Protein AF-A0A8J8KM51-F1 (afdb_monomer_lite)

Foldseek 3Di:
DDDDDDDDDDDDDDDPPPDDPPPPDPPDADDPLRVVQVQVLVVDPPVCNVCQSVQKDWDFPWDDPPFWTKGKIKRCFDPDPPTHIDMWIKIWGQDPRHIDIDTPVGPCFLVSLCPGPRDDPVRNVVSVDPPPPPVPPDDPPDD

pLDDT: mean 80.05, std 20.42, range [32.16, 98.62]

Sequence (143 aa):
MAKAYPLLLAIVLGGVLTGGPAAAAPSGVPSLPDAVTAALLSHTPTTLAATARSRTQVTVQRRAGSGWAFGSAVLTAPAQPDAYPLGWLFLAHREAGGWRVELEGDRGFADLAGGAAVLSPAEREVFTTPSRVEYAGGDFRTG

Structure (mmCIF, N/CA/C/O backbone):
data_AF-A0A8J8KM51-F1
#
_entry.id   AF-A0A8J8KM51-F1
#
loop_
_atom_site.group_PDB
_atom_site.id
_atom_site.type_symbol
_atom_site.label_atom_id
_atom_site.label_alt_id
_atom_site.label_comp_id
_atom_site.label_asym_id
_atom_site.label_entity_id
_atom_site.label_seq_id
_atom_site.pdbx_PDB_ins_code
_atom_site.Cartn_x
_atom_site.Cartn_y
_atom_site.Cartn_z
_atom_site.occupancy
_atom_site.B_iso_or_equiv
_atom_site.auth_seq_id
_atom_site.auth_comp_id
_atom_site.auth_asym_id
_atom_site.auth_atom_id
_atom_site.pdbx_PDB_model_num
ATOM 1 N N . MET A 1 1 ? 1.909 -56.085 48.914 1.00 38.88 1 MET A N 1
ATOM 2 C CA . MET A 1 1 ? 3.172 -56.851 49.003 1.00 38.88 1 MET A CA 1
ATOM 3 C C . MET A 1 1 ? 4.041 -56.485 47.810 1.00 38.88 1 MET A C 1
ATOM 5 O O . MET A 1 1 ? 3.509 -56.328 46.721 1.00 38.88 1 MET A O 1
ATOM 9 N N . ALA A 1 2 ? 5.325 -56.236 48.057 1.00 42.44 2 ALA A N 1
ATOM 10 C CA . ALA A 1 2 ? 6.287 -55.620 47.143 1.00 42.44 2 ALA A CA 1
ATOM 11 C C . ALA A 1 2 ? 7.041 -56.620 46.243 1.00 42.44 2 ALA A C 1
ATOM 13 O O . ALA A 1 2 ? 7.216 -57.765 46.655 1.00 42.44 2 ALA A O 1
ATOM 14 N N . LYS A 1 3 ? 7.553 -56.116 45.099 1.00 32.16 3 LYS A N 1
ATOM 15 C CA . LYS A 1 3 ? 8.798 -56.450 44.336 1.00 32.16 3 LYS A CA 1
ATOM 16 C C . LYS A 1 3 ? 8.525 -56.388 42.825 1.00 32.16 3 LYS A C 1
ATOM 18 O O . LYS A 1 3 ? 7.457 -56.804 42.413 1.00 32.16 3 LYS A O 1
ATOM 23 N N . ALA A 1 4 ? 9.412 -55.992 41.915 1.00 39.31 4 ALA A N 1
ATOM 24 C CA . ALA A 1 4 ? 10.716 -55.328 41.895 1.00 39.31 4 ALA A CA 1
ATOM 25 C C . ALA A 1 4 ? 10.957 -54.958 40.405 1.00 39.31 4 ALA A C 1
ATOM 27 O O . ALA A 1 4 ? 10.616 -55.748 39.528 1.00 39.31 4 ALA A O 1
ATOM 28 N N . TYR A 1 5 ? 11.514 -53.777 40.120 1.00 41.41 5 TYR A N 1
ATOM 29 C CA . TYR A 1 5 ? 12.124 -53.406 38.822 1.00 41.41 5 TYR A CA 1
ATOM 30 C C . TYR A 1 5 ? 13.476 -54.157 38.663 1.00 41.41 5 TYR A C 1
ATOM 32 O O . TYR A 1 5 ? 13.943 -54.639 39.700 1.00 41.41 5 TYR A O 1
ATOM 40 N N . PRO A 1 6 ? 14.179 -54.239 37.499 1.00 53.50 6 PRO A N 1
ATOM 41 C CA . PRO A 1 6 ? 14.084 -53.418 36.272 1.00 53.50 6 PRO A CA 1
ATOM 42 C C . PRO A 1 6 ? 14.264 -54.191 34.930 1.00 53.50 6 PRO A C 1
ATOM 44 O O . PRO A 1 6 ? 14.731 -55.325 34.904 1.00 53.50 6 PRO A O 1
ATOM 47 N N . LEU A 1 7 ? 14.028 -53.548 33.779 1.00 43.84 7 LEU A N 1
ATOM 48 C CA . LEU A 1 7 ? 14.843 -53.839 32.591 1.00 43.84 7 LEU A CA 1
ATOM 49 C C . LEU A 1 7 ? 15.055 -52.572 31.760 1.00 43.84 7 LEU A C 1
ATOM 51 O O . LEU A 1 7 ? 14.171 -52.074 31.070 1.00 43.84 7 LEU A O 1
ATOM 55 N N . LEU A 1 8 ? 16.275 -52.067 31.886 1.00 45.47 8 LEU A N 1
ATOM 56 C CA . LEU A 1 8 ? 16.930 -51.135 30.985 1.00 45.47 8 LEU A CA 1
ATOM 57 C C . LEU A 1 8 ? 17.009 -51.766 29.588 1.00 45.47 8 LEU A C 1
ATOM 59 O O . LEU A 1 8 ? 17.619 -52.821 29.432 1.00 45.47 8 LEU A O 1
ATOM 63 N N . LEU A 1 9 ? 16.476 -51.092 28.572 1.00 40.25 9 LEU A N 1
ATOM 64 C CA . LEU A 1 9 ? 16.952 -51.266 27.203 1.00 40.25 9 LEU A CA 1
ATOM 65 C C . LEU A 1 9 ? 17.353 -49.892 26.673 1.00 40.25 9 LEU A C 1
ATOM 67 O O . LEU A 1 9 ? 16.541 -49.117 26.174 1.00 40.25 9 LEU A O 1
ATOM 71 N N . ALA A 1 10 ? 18.633 -49.583 26.863 1.00 44.19 10 ALA A N 1
ATOM 72 C CA . ALA A 1 10 ? 19.296 -48.465 26.226 1.00 44.19 10 ALA A CA 1
ATOM 73 C C . ALA A 1 10 ? 19.487 -48.802 24.741 1.00 44.19 10 ALA A C 1
ATOM 75 O O . ALA A 1 10 ? 20.303 -49.654 24.397 1.00 44.19 10 ALA A O 1
ATOM 76 N N . ILE A 1 11 ? 18.747 -48.130 23.862 1.00 46.22 11 ILE A N 1
ATOM 77 C CA . ILE A 1 11 ? 19.093 -48.058 22.442 1.00 46.22 11 ILE A CA 1
ATOM 78 C C . ILE A 1 11 ? 19.843 -46.744 22.250 1.00 46.22 11 ILE A C 1
ATOM 80 O O . ILE A 1 11 ? 19.254 -45.670 22.154 1.00 46.22 11 ILE A O 1
ATOM 84 N N . VAL A 1 12 ? 21.170 -46.845 22.240 1.00 45.69 12 VAL A N 1
ATOM 85 C CA . VAL A 1 12 ? 22.058 -45.804 21.726 1.00 45.69 12 VAL A CA 1
ATOM 86 C C . VAL A 1 12 ? 22.075 -45.969 20.210 1.00 45.69 12 VAL A C 1
ATOM 88 O O . VAL A 1 12 ? 22.756 -46.851 19.693 1.00 45.69 12 VAL A O 1
ATOM 91 N N . LEU A 1 13 ? 21.312 -45.143 19.493 1.00 50.34 13 LEU A N 1
ATOM 92 C CA . LEU A 1 13 ? 21.513 -44.949 18.059 1.00 50.34 13 LEU A CA 1
ATOM 93 C C . LEU A 1 13 ? 22.296 -43.650 17.866 1.00 50.34 13 LEU A C 1
ATOM 95 O O . LEU A 1 13 ? 21.774 -42.551 18.041 1.00 50.34 13 LEU A O 1
ATOM 99 N N . GLY A 1 14 ? 23.581 -43.806 17.553 1.00 44.22 14 GLY A N 1
ATOM 100 C CA . GLY A 1 14 ? 24.461 -42.716 17.164 1.00 44.22 14 GLY A CA 1
ATOM 101 C C . GLY A 1 14 ? 24.026 -42.127 15.826 1.00 44.22 14 GLY A C 1
ATOM 102 O O . GLY A 1 14 ? 24.132 -42.776 14.790 1.00 44.22 14 GLY A O 1
ATOM 103 N N . GLY A 1 15 ? 23.567 -40.880 15.857 1.00 40.16 15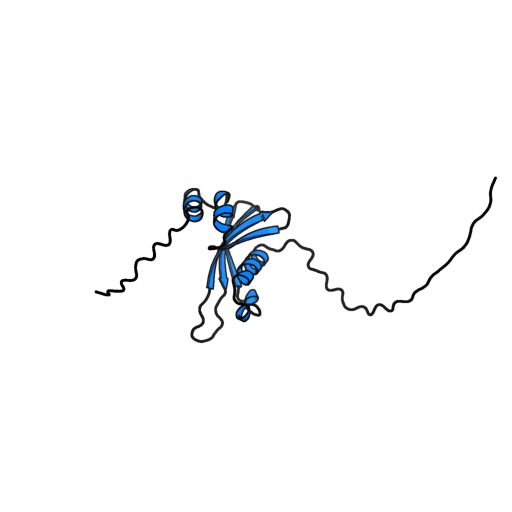 GLY A N 1
ATOM 104 C CA . GLY A 1 15 ? 23.512 -40.009 14.693 1.00 40.16 15 GLY A CA 1
ATOM 105 C C . GLY A 1 15 ? 24.596 -38.952 14.840 1.00 40.16 15 GLY A C 1
ATOM 106 O O . GLY A 1 15 ? 24.493 -38.081 15.702 1.00 40.16 15 GLY A O 1
ATOM 107 N N . VAL A 1 16 ? 25.642 -39.028 14.017 1.00 45.81 16 VAL A N 1
ATOM 108 C CA . VAL A 1 16 ? 26.569 -37.909 13.820 1.00 45.81 16 VAL A CA 1
ATOM 109 C C . VAL A 1 16 ? 25.762 -36.778 13.188 1.00 45.81 16 VAL A C 1
ATOM 111 O O . VAL A 1 16 ? 25.494 -36.784 11.991 1.00 45.81 16 VAL A O 1
ATOM 114 N N . LEU A 1 17 ? 25.330 -35.822 14.008 1.00 47.84 17 LEU A N 1
ATOM 115 C CA . LEU A 1 17 ? 24.798 -34.555 13.532 1.00 47.84 17 LEU A CA 1
ATOM 116 C C . LEU A 1 17 ? 25.994 -33.716 13.086 1.00 47.84 17 LEU A C 1
ATOM 118 O O . LEU A 1 17 ? 26.665 -33.077 13.894 1.00 47.84 17 LEU A O 1
ATOM 122 N N . THR A 1 18 ? 26.281 -33.728 11.787 1.00 49.25 18 THR A N 1
ATOM 123 C CA . THR A 1 18 ? 27.046 -32.650 11.163 1.00 49.25 18 THR A CA 1
ATOM 124 C C . THR A 1 18 ? 26.266 -31.360 11.402 1.00 49.25 18 THR A C 1
ATOM 126 O O . THR A 1 18 ? 25.247 -31.117 10.755 1.00 49.25 18 THR A O 1
ATOM 129 N N . GLY A 1 19 ? 26.703 -30.575 12.386 1.00 45.75 19 GLY A N 1
ATOM 130 C CA . GLY A 1 19 ? 26.159 -29.261 12.697 1.00 45.75 19 GLY A CA 1
ATOM 131 C C . GLY A 1 19 ? 26.405 -28.297 11.542 1.00 45.75 19 GLY A C 1
ATOM 132 O O . GLY A 1 19 ? 27.372 -27.543 11.552 1.00 45.75 19 GLY A O 1
ATOM 133 N N . GLY A 1 20 ? 25.530 -28.326 10.538 1.00 50.00 20 GLY A N 1
ATOM 134 C CA . GLY A 1 20 ? 25.304 -27.162 9.693 1.00 50.00 20 GLY A CA 1
ATOM 135 C C . GLY A 1 20 ? 24.707 -26.056 10.567 1.00 50.00 20 GLY A C 1
ATOM 136 O O . GLY A 1 20 ? 23.933 -26.372 11.477 1.00 50.00 20 GLY A O 1
ATOM 137 N N . PRO A 1 21 ? 25.064 -24.778 10.357 1.00 48.47 21 PRO A N 1
ATOM 138 C CA . PRO A 1 21 ? 24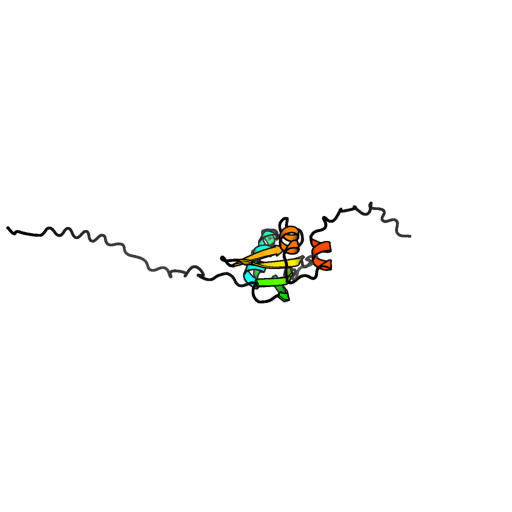.475 -23.703 11.134 1.00 48.47 21 PRO A CA 1
ATOM 139 C C . PRO A 1 21 ? 22.962 -23.774 10.943 1.00 48.47 21 PRO A C 1
ATOM 141 O O . PRO A 1 21 ? 22.463 -23.680 9.821 1.00 48.47 21 PRO A O 1
ATOM 144 N N . ALA A 1 22 ? 22.235 -23.981 12.039 1.00 50.12 22 ALA A N 1
ATOM 145 C CA . ALA A 1 22 ? 20.804 -23.771 12.064 1.00 50.12 22 ALA A CA 1
ATOM 146 C C . ALA A 1 22 ? 20.586 -22.292 11.734 1.00 50.12 22 ALA A C 1
ATOM 148 O O . ALA A 1 22 ? 20.742 -21.423 12.592 1.00 50.12 22 ALA A O 1
ATOM 149 N N . ALA A 1 23 ? 20.304 -21.995 10.466 1.00 56.44 23 ALA A N 1
ATOM 150 C CA . ALA A 1 23 ? 19.799 -20.697 10.076 1.00 56.44 23 ALA A CA 1
ATOM 151 C C . ALA A 1 23 ? 18.465 -20.541 10.805 1.00 56.44 23 ALA A C 1
ATOM 153 O O . ALA A 1 23 ? 17.476 -21.182 10.449 1.00 56.44 23 ALA A O 1
ATOM 154 N N . ALA A 1 24 ? 18.471 -19.770 11.893 1.00 48.25 24 ALA A N 1
ATOM 155 C CA . ALA A 1 24 ? 17.265 -19.430 12.620 1.00 48.25 24 ALA A CA 1
ATOM 156 C C . ALA A 1 24 ? 16.274 -18.843 11.611 1.00 48.25 24 ALA A C 1
ATOM 158 O O . ALA A 1 24 ? 16.536 -17.794 11.018 1.00 48.25 24 ALA A O 1
ATOM 159 N N . ALA A 1 25 ? 15.160 -19.540 11.377 1.00 51.44 25 ALA A N 1
ATOM 160 C CA . ALA A 1 25 ? 14.067 -18.972 10.607 1.00 51.44 25 ALA A CA 1
ATOM 161 C C . ALA A 1 25 ? 13.678 -17.650 11.291 1.00 51.44 25 ALA A C 1
ATOM 163 O O . ALA A 1 25 ? 13.539 -17.644 12.522 1.00 51.44 25 ALA A O 1
ATOM 164 N N . PRO A 1 26 ? 13.559 -16.530 10.553 1.00 54.69 26 PRO A N 1
ATOM 165 C CA . PRO A 1 26 ? 13.252 -15.237 11.146 1.00 54.69 26 PRO A CA 1
ATOM 166 C C . PRO A 1 26 ? 11.930 -15.347 11.908 1.00 54.69 26 PRO A C 1
ATOM 168 O O . PRO A 1 26 ? 10.850 -15.416 11.332 1.00 54.69 26 PRO A O 1
ATOM 171 N N . SER A 1 27 ? 12.040 -15.429 13.231 1.00 53.53 27 SER A N 1
ATOM 172 C CA . SER A 1 27 ? 10.922 -15.621 14.147 1.00 53.53 27 SER A CA 1
ATOM 173 C C . SER A 1 27 ? 10.432 -14.241 14.558 1.00 53.53 27 SER A C 1
ATOM 175 O O . SER A 1 27 ? 10.697 -13.767 15.658 1.00 53.53 27 SER A O 1
ATOM 177 N N . GLY A 1 28 ? 9.805 -13.538 13.620 1.00 72.94 28 GLY A N 1
ATOM 178 C CA . GLY A 1 28 ? 9.305 -12.192 13.844 1.00 72.94 28 GLY A CA 1
ATOM 179 C C . GLY A 1 28 ? 8.203 -11.849 12.860 1.00 72.94 28 GLY A C 1
ATOM 180 O O . GLY A 1 28 ? 8.281 -12.192 11.682 1.00 72.94 28 GLY A O 1
ATOM 181 N N . VAL A 1 29 ? 7.174 -11.160 13.352 1.00 80.06 29 VAL A N 1
ATOM 182 C CA . VAL A 1 29 ? 6.183 -10.510 12.492 1.00 80.06 29 VAL A CA 1
ATOM 183 C C . VAL A 1 29 ? 6.934 -9.553 11.555 1.00 80.06 29 VAL A C 1
ATOM 185 O O . VAL A 1 29 ? 7.686 -8.714 12.062 1.00 80.06 29 VAL A O 1
ATOM 188 N N . PRO A 1 30 ? 6.774 -9.662 10.222 1.00 86.69 30 PRO A N 1
ATOM 189 C CA . PRO A 1 30 ? 7.525 -8.839 9.282 1.00 86.69 30 PRO A CA 1
ATOM 190 C C . PRO A 1 30 ? 7.280 -7.349 9.535 1.00 86.69 30 PRO A C 1
ATOM 192 O O . PRO A 1 30 ? 6.174 -6.928 9.893 1.00 86.69 30 PRO A O 1
ATOM 195 N N . SER A 1 31 ? 8.324 -6.539 9.344 1.00 94.38 31 SER A N 1
ATOM 196 C CA . SER A 1 31 ? 8.197 -5.086 9.423 1.00 94.38 31 SER A CA 1
ATOM 197 C C . SER A 1 31 ? 7.252 -4.573 8.326 1.00 94.38 31 SER A C 1
ATOM 199 O O . SER A 1 31 ? 7.063 -5.231 7.302 1.00 94.38 31 SER A O 1
ATOM 201 N N . LEU A 1 32 ? 6.655 -3.389 8.510 1.00 96.25 32 LEU A N 1
ATOM 202 C CA . LEU A 1 32 ? 5.790 -2.801 7.479 1.00 96.25 32 LEU A CA 1
ATOM 203 C C . LEU A 1 32 ? 6.523 -2.654 6.125 1.00 96.25 32 LEU A C 1
ATOM 205 O O . LEU A 1 32 ? 5.969 -3.108 5.126 1.00 96.25 32 LEU A O 1
ATOM 209 N N . PRO A 1 33 ? 7.752 -2.096 6.054 1.00 96.25 33 PRO A N 1
ATOM 210 C CA . PRO A 1 33 ? 8.497 -2.044 4.795 1.00 96.25 33 PRO A CA 1
ATOM 211 C C . PRO A 1 33 ? 8.739 -3.421 4.170 1.00 96.25 33 PRO A C 1
ATOM 213 O O . PRO A 1 33 ? 8.631 -3.556 2.953 1.00 96.25 33 PRO A O 1
ATOM 216 N N . ASP A 1 34 ? 9.012 -4.451 4.977 1.00 95.06 34 ASP A N 1
ATOM 217 C CA . ASP A 1 34 ? 9.206 -5.812 4.468 1.00 95.06 34 ASP A CA 1
ATOM 218 C C . ASP A 1 34 ? 7.916 -6.408 3.901 1.00 95.06 34 ASP A C 1
ATOM 220 O O . ASP A 1 34 ? 7.961 -7.046 2.849 1.00 95.06 34 ASP A O 1
AT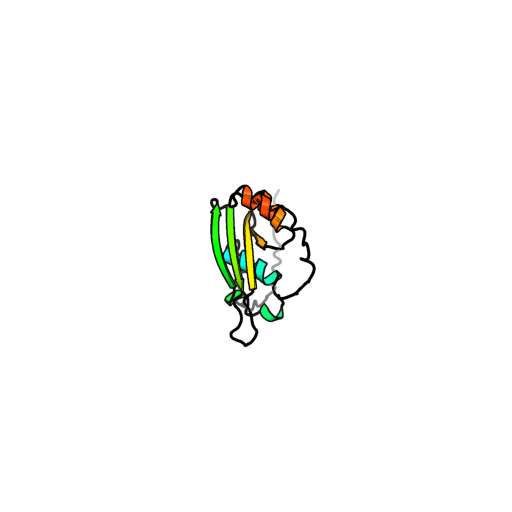OM 224 N N . ALA A 1 35 ? 6.780 -6.187 4.567 1.00 96.44 35 ALA A N 1
ATOM 225 C CA . ALA A 1 35 ? 5.473 -6.652 4.112 1.00 96.44 35 ALA A CA 1
ATOM 226 C C . ALA A 1 35 ? 5.040 -5.947 2.817 1.00 96.44 35 ALA A C 1
ATOM 228 O O . ALA A 1 35 ? 4.608 -6.607 1.875 1.00 96.44 35 ALA A O 1
ATOM 229 N N . VAL A 1 36 ? 5.236 -4.626 2.728 1.00 97.06 36 VAL A N 1
ATOM 230 C CA . VAL A 1 36 ? 4.955 -3.854 1.506 1.00 97.06 36 VAL A CA 1
ATOM 231 C C . VAL A 1 36 ? 5.871 -4.284 0.363 1.00 97.06 36 VAL A C 1
ATOM 233 O O . VAL A 1 36 ? 5.411 -4.471 -0.759 1.00 97.06 36 VAL A O 1
ATOM 236 N N . THR A 1 37 ? 7.154 -4.514 0.645 1.00 95.25 37 THR A N 1
ATOM 237 C CA . THR A 1 37 ? 8.090 -5.026 -0.362 1.00 95.25 37 THR A CA 1
ATOM 238 C C . THR A 1 37 ? 7.678 -6.419 -0.840 1.00 95.25 37 THR A C 1
ATOM 240 O O . THR A 1 37 ? 7.702 -6.681 -2.035 1.00 95.25 37 THR A O 1
ATOM 243 N N . ALA A 1 38 ? 7.259 -7.315 0.058 1.00 93.88 38 ALA A N 1
ATOM 244 C CA . ALA A 1 38 ? 6.775 -8.643 -0.322 1.00 93.88 38 ALA A CA 1
ATOM 245 C C . ALA A 1 38 ? 5.509 -8.581 -1.199 1.00 93.88 38 ALA A C 1
ATOM 247 O O . ALA A 1 38 ? 5.423 -9.305 -2.194 1.00 93.88 38 ALA A O 1
ATOM 248 N N . ALA A 1 39 ? 4.569 -7.685 -0.877 1.00 94.44 39 ALA A N 1
ATOM 249 C CA . ALA A 1 39 ? 3.390 -7.438 -1.703 1.00 94.44 39 ALA A CA 1
ATOM 250 C C . ALA A 1 39 ? 3.790 -6.940 -3.104 1.00 94.44 39 ALA A C 1
ATOM 252 O O . ALA A 1 39 ? 3.403 -7.543 -4.101 1.00 94.44 39 ALA A O 1
ATOM 253 N N . LEU A 1 40 ? 4.662 -5.929 -3.196 1.00 93.69 40 LEU A N 1
ATOM 254 C CA . LEU A 1 40 ? 5.134 -5.378 -4.476 1.00 93.69 40 LEU A CA 1
ATOM 255 C C . LEU A 1 40 ? 5.844 -6.420 -5.344 1.00 93.69 40 LEU A C 1
ATOM 257 O O . LEU A 1 40 ? 5.628 -6.487 -6.554 1.00 93.69 40 LEU A O 1
ATOM 261 N N . LEU A 1 41 ? 6.678 -7.266 -4.740 1.00 90.50 41 LEU A N 1
ATOM 262 C CA . LEU A 1 41 ? 7.383 -8.319 -5.471 1.00 90.50 41 LEU A CA 1
ATOM 263 C C . LEU A 1 41 ? 6.436 -9.380 -6.041 1.00 90.50 41 LEU A C 1
ATOM 265 O O . LEU A 1 41 ? 6.777 -9.995 -7.046 1.00 90.50 41 LEU A O 1
ATOM 269 N N . SER A 1 42 ? 5.250 -9.553 -5.455 1.00 89.94 42 SER A N 1
ATOM 270 C CA . SER A 1 42 ? 4.219 -10.459 -5.977 1.00 89.94 42 SER A CA 1
ATOM 271 C C . SER A 1 42 ? 3.545 -9.915 -7.247 1.00 89.94 42 SER A C 1
ATOM 273 O O . SER A 1 42 ? 3.043 -10.695 -8.051 1.00 89.94 42 SER A O 1
ATOM 275 N N . HIS A 1 43 ? 3.591 -8.594 -7.461 1.00 84.12 43 HIS A N 1
ATOM 276 C CA . HIS A 1 43 ? 3.129 -7.907 -8.680 1.00 84.12 43 HIS A CA 1
ATOM 277 C C . HIS A 1 43 ? 4.207 -7.765 -9.754 1.00 84.12 43 HIS A C 1
ATOM 279 O O . HIS A 1 43 ? 3.931 -7.398 -10.895 1.00 84.12 43 HIS A O 1
ATOM 285 N N . THR A 1 44 ? 5.461 -8.023 -9.391 1.00 82.69 44 THR A N 1
ATOM 286 C CA . THR A 1 44 ? 6.600 -7.769 -10.265 1.00 82.69 44 THR A CA 1
ATOM 287 C C . THR A 1 44 ? 6.932 -9.019 -11.092 1.00 82.69 44 THR A C 1
ATOM 289 O O . THR A 1 44 ? 7.008 -10.116 -10.535 1.00 82.69 44 THR A O 1
ATOM 292 N N . PRO A 1 45 ? 7.213 -8.892 -12.405 1.00 76.88 45 PRO A N 1
ATOM 293 C CA . PRO A 1 45 ? 7.709 -10.004 -13.211 1.00 76.88 45 PRO A CA 1
ATOM 294 C C . PRO A 1 45 ? 8.944 -10.673 -12.589 1.00 76.88 45 PRO A C 1
ATOM 296 O O . PRO A 1 45 ? 9.861 -9.996 -12.115 1.00 76.88 45 PRO A O 1
ATOM 299 N N . THR A 1 46 ? 9.020 -12.006 -12.649 1.00 72.06 46 THR A N 1
ATOM 300 C CA . THR A 1 46 ? 10.095 -12.806 -12.025 1.00 72.06 46 THR A CA 1
ATOM 301 C C . THR A 1 46 ? 11.502 -12.385 -12.465 1.00 72.06 46 THR A C 1
ATOM 303 O O . THR A 1 46 ? 12.448 -12.481 -11.687 1.00 72.06 46 THR A O 1
ATOM 306 N N . THR A 1 47 ? 11.646 -11.854 -13.681 1.00 69.88 47 THR A N 1
ATOM 307 C CA . THR A 1 47 ? 12.917 -11.349 -14.227 1.00 69.88 47 THR A CA 1
ATOM 308 C C . THR A 1 47 ? 13.494 -10.170 -13.439 1.00 69.88 47 THR A C 1
ATOM 310 O O . THR A 1 47 ? 14.708 -9.990 -13.404 1.00 69.88 47 THR A O 1
ATOM 313 N N . LEU A 1 48 ? 12.650 -9.388 -12.763 1.00 70.19 48 LEU A N 1
ATOM 314 C CA . LEU A 1 48 ? 13.064 -8.253 -11.937 1.00 70.19 48 LEU A CA 1
ATOM 315 C C . LEU A 1 48 ? 13.238 -8.640 -10.460 1.00 70.19 48 LEU A C 1
ATOM 317 O O . LEU A 1 48 ? 13.929 -7.930 -9.728 1.00 70.19 48 LEU A O 1
ATOM 321 N N . ALA A 1 49 ? 12.664 -9.767 -10.023 1.00 70.75 49 ALA A N 1
ATOM 322 C CA . ALA A 1 49 ? 12.525 -10.137 -8.614 1.00 70.75 49 ALA A CA 1
ATOM 323 C C . ALA A 1 49 ? 13.863 -10.264 -7.861 1.00 70.75 49 ALA A C 1
ATOM 325 O O . ALA A 1 49 ? 13.963 -9.822 -6.716 1.00 70.75 49 ALA A O 1
ATOM 326 N N . ALA A 1 50 ? 14.909 -10.795 -8.508 1.00 73.62 50 ALA A N 1
ATOM 327 C CA . ALA A 1 50 ? 16.201 -11.070 -7.865 1.00 73.62 50 ALA A CA 1
ATOM 328 C C . ALA A 1 50 ? 16.891 -9.814 -7.296 1.00 73.62 50 ALA A C 1
ATOM 330 O O . ALA A 1 50 ? 17.552 -9.885 -6.263 1.00 73.62 50 ALA A O 1
ATOM 331 N N . THR A 1 51 ? 16.718 -8.654 -7.939 1.00 78.75 51 THR A N 1
ATOM 332 C CA . THR A 1 51 ? 17.263 -7.364 -7.469 1.00 78.75 51 THR A CA 1
ATOM 333 C C . THR A 1 51 ? 16.180 -6.383 -7.037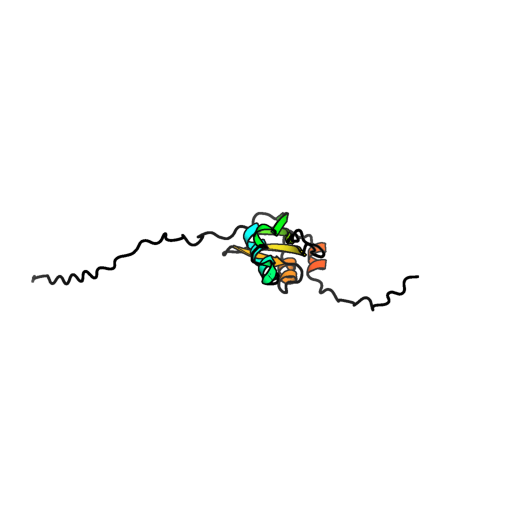 1.00 78.75 51 THR A C 1
ATOM 335 O O . THR A 1 51 ? 16.491 -5.290 -6.569 1.00 78.75 51 THR A O 1
ATOM 338 N N . ALA A 1 52 ? 14.903 -6.730 -7.198 1.00 82.69 52 ALA A N 1
ATOM 339 C CA . ALA A 1 52 ? 13.819 -5.801 -6.920 1.00 82.69 52 ALA A CA 1
ATOM 340 C C . ALA A 1 52 ? 13.709 -5.468 -5.431 1.00 82.69 52 ALA A C 1
ATOM 342 O O . ALA A 1 52 ? 13.418 -4.323 -5.093 1.00 82.69 52 ALA A O 1
ATOM 343 N N . ARG A 1 53 ? 14.041 -6.406 -4.532 1.00 86.38 53 ARG A N 1
ATOM 344 C CA . ARG A 1 53 ? 14.006 -6.143 -3.086 1.00 86.38 53 ARG A CA 1
ATOM 345 C C . ARG A 1 53 ? 14.912 -4.974 -2.684 1.00 86.38 53 ARG A C 1
ATOM 347 O O . ARG A 1 53 ? 14.460 -4.079 -1.985 1.00 86.38 53 ARG A O 1
ATOM 354 N N . SER A 1 54 ? 16.163 -4.949 -3.149 1.00 88.62 54 SER A N 1
ATOM 355 C CA . SER A 1 54 ? 17.118 -3.876 -2.820 1.00 88.62 54 SER A CA 1
ATOM 356 C C . SER A 1 54 ? 16.838 -2.559 -3.550 1.00 88.62 54 SER A C 1
ATOM 358 O O . SER A 1 54 ? 17.337 -1.516 -3.141 1.00 88.62 54 SER A O 1
ATOM 360 N N . ARG A 1 55 ? 16.032 -2.599 -4.615 1.00 91.19 55 ARG A N 1
ATOM 361 C CA . ARG A 1 55 ? 15.608 -1.430 -5.399 1.00 91.19 55 ARG A CA 1
ATOM 362 C C . ARG A 1 55 ? 14.236 -0.886 -5.002 1.00 91.19 55 ARG A C 1
ATOM 364 O O . ARG A 1 55 ? 13.803 0.111 -5.585 1.00 91.19 55 ARG A O 1
ATOM 371 N N . THR A 1 56 ? 13.557 -1.530 -4.053 1.00 94.69 56 THR A N 1
ATOM 372 C CA . THR A 1 56 ? 12.246 -1.102 -3.564 1.00 94.69 56 THR A CA 1
ATOM 373 C C . THR A 1 56 ? 12.411 0.004 -2.528 1.00 94.69 56 THR A C 1
ATOM 375 O O . THR A 1 56 ? 13.120 -0.148 -1.536 1.00 94.69 56 THR A O 1
ATOM 378 N N . GLN A 1 57 ? 11.723 1.116 -2.751 1.00 96.31 57 GLN A N 1
ATOM 379 C CA . GLN A 1 57 ? 11.638 2.249 -1.845 1.00 96.31 57 GLN A CA 1
ATOM 380 C C . GLN A 1 57 ? 10.208 2.350 -1.322 1.00 96.31 57 GLN A C 1
ATOM 382 O O . GLN A 1 57 ? 9.279 2.607 -2.084 1.00 96.31 57 GLN A O 1
ATOM 387 N N . VAL A 1 58 ? 10.031 2.146 -0.017 1.00 97.75 58 VAL A N 1
ATOM 388 C CA . VAL A 1 58 ? 8.732 2.282 0.653 1.00 97.75 58 VAL A CA 1
ATOM 389 C C . VAL A 1 58 ? 8.696 3.612 1.391 1.00 97.75 58 VAL A C 1
ATOM 391 O O . VAL A 1 58 ? 9.514 3.858 2.275 1.00 97.75 58 VAL A O 1
ATOM 394 N N . THR A 1 59 ? 7.722 4.454 1.058 1.00 98.38 59 THR A N 1
ATOM 395 C CA . THR A 1 59 ? 7.490 5.739 1.720 1.00 98.38 59 THR A CA 1
ATOM 396 C C . THR A 1 59 ? 6.145 5.709 2.427 1.00 98.38 59 THR A C 1
ATOM 398 O O . THR A 1 59 ? 5.094 5.706 1.791 1.00 98.38 59 THR A O 1
ATOM 401 N N . VAL A 1 60 ? 6.166 5.709 3.760 1.00 98.25 60 VAL A N 1
ATOM 402 C CA . VAL A 1 60 ? 4.947 5.858 4.566 1.00 98.25 60 VAL A CA 1
ATOM 403 C C . VAL A 1 60 ? 4.597 7.340 4.635 1.00 98.25 60 VAL A C 1
ATOM 405 O O . VAL A 1 60 ? 5.358 8.124 5.194 1.00 98.25 60 VAL A O 1
ATOM 408 N N . GLN A 1 61 ? 3.445 7.720 4.090 1.00 98.19 61 GLN A N 1
ATOM 409 C CA . GLN A 1 61 ? 2.998 9.115 4.052 1.00 98.19 61 GLN A CA 1
ATOM 410 C C . GLN A 1 61 ? 2.127 9.449 5.262 1.00 98.19 61 GLN A C 1
ATOM 412 O O . GLN A 1 61 ? 2.232 10.532 5.833 1.00 98.19 61 GLN A O 1
ATOM 417 N N . ARG A 1 62 ? 1.260 8.513 5.665 1.00 98.31 62 ARG A N 1
ATOM 418 C CA . ARG A 1 62 ? 0.332 8.694 6.784 1.00 98.31 62 ARG A CA 1
ATOM 419 C C . ARG A 1 62 ? 0.236 7.441 7.641 1.00 98.31 62 ARG A C 1
ATOM 421 O O . ARG A 1 62 ? 0.383 6.316 7.159 1.00 98.31 62 ARG A O 1
ATOM 428 N N . ARG A 1 63 ? -0.049 7.652 8.926 1.00 98.19 63 ARG A N 1
ATOM 429 C CA . ARG A 1 63 ? -0.344 6.607 9.911 1.00 98.19 63 ARG A CA 1
ATOM 430 C C . ARG A 1 63 ? -1.560 7.003 10.734 1.00 98.19 63 ARG A C 1
ATOM 432 O O . ARG A 1 63 ? -1.700 8.169 11.088 1.00 98.19 63 ARG A O 1
ATOM 439 N N . ALA A 1 64 ? -2.382 6.020 11.087 1.00 97.38 64 ALA A N 1
ATOM 440 C CA . ALA A 1 64 ? -3.388 6.166 12.133 1.00 97.38 64 ALA A CA 1
ATOM 441 C C . ALA A 1 64 ? -3.095 5.140 13.235 1.00 97.38 64 ALA A C 1
ATOM 443 O O . ALA A 1 64 ? -3.279 3.931 13.066 1.00 97.38 64 ALA A O 1
ATOM 444 N N . GLY A 1 65 ? -2.561 5.638 14.354 1.00 93.75 65 GLY A N 1
ATOM 445 C CA . GLY A 1 65 ? -2.063 4.808 15.449 1.00 93.75 65 GLY A CA 1
ATOM 446 C C . GLY A 1 65 ? -0.984 3.812 15.002 1.00 93.75 65 GLY A C 1
ATOM 447 O O . GLY A 1 65 ? -0.171 4.089 14.119 1.00 93.75 65 GLY A O 1
ATOM 448 N N . SER A 1 66 ? -0.985 2.632 15.624 1.00 90.38 66 SER A N 1
ATOM 449 C CA . SER A 1 66 ? -0.113 1.506 15.259 1.00 90.38 66 SER A CA 1
ATOM 450 C C . SER A 1 66 ? -0.781 0.502 14.313 1.00 90.38 66 SER A C 1
ATOM 452 O O . SER A 1 66 ? -0.141 -0.475 13.925 1.00 90.38 66 SER A O 1
ATOM 454 N N . GLY A 1 67 ? -2.055 0.728 13.973 1.00 95.88 67 GLY A N 1
ATOM 455 C CA . GLY A 1 67 ? -2.889 -0.210 13.226 1.00 95.88 67 GLY A CA 1
ATOM 456 C C . GLY A 1 67 ? -2.930 0.045 11.726 1.00 95.88 67 GLY A C 1
ATOM 457 O O . GLY A 1 67 ? -3.110 -0.902 10.977 1.00 95.88 67 GLY A O 1
ATOM 458 N N . TRP A 1 68 ? -2.732 1.287 11.275 1.00 98.31 68 TRP A N 1
ATOM 459 C CA . TRP A 1 68 ? -2.900 1.648 9.866 1.00 98.31 68 TRP A CA 1
ATOM 460 C C . TRP A 1 68 ? -1.728 2.448 9.314 1.00 98.31 68 TRP A C 1
ATOM 462 O O . TRP A 1 68 ? -1.198 3.342 9.983 1.00 98.31 68 TRP A O 1
ATOM 472 N N . ALA A 1 69 ? -1.379 2.180 8.059 1.00 98.56 69 ALA A N 1
ATOM 473 C CA . ALA A 1 69 ? -0.437 2.975 7.287 1.00 98.56 69 ALA A CA 1
ATOM 474 C C . ALA A 1 69 ? -0.897 3.110 5.832 1.00 98.56 69 ALA A C 1
ATOM 476 O O . ALA A 1 69 ? -1.449 2.176 5.258 1.00 98.56 69 ALA A O 1
ATOM 477 N N . PHE A 1 70 ? -0.639 4.275 5.248 1.00 98.62 70 PHE A N 1
ATOM 478 C CA . PHE A 1 70 ? -0.873 4.567 3.838 1.00 98.62 70 PHE A CA 1
ATOM 479 C C . PHE A 1 70 ? 0.364 5.250 3.259 1.00 98.62 70 PHE A C 1
ATOM 481 O O . PHE A 1 70 ? 1.021 6.050 3.943 1.00 98.62 70 PHE A O 1
ATOM 488 N N . GLY A 1 71 ? 0.703 4.930 2.018 1.00 98.25 71 GLY A N 1
ATOM 489 C CA . GLY A 1 71 ? 1.889 5.480 1.385 1.00 98.25 71 GLY A CA 1
ATOM 490 C C . GLY A 1 71 ? 2.099 4.994 -0.036 1.00 98.25 71 GLY A C 1
ATOM 491 O O . GLY A 1 71 ? 1.174 4.518 -0.687 1.00 98.25 71 GLY A O 1
ATOM 492 N N . SER A 1 72 ? 3.343 5.096 -0.497 1.00 98.12 72 SER A N 1
ATOM 493 C CA . SER A 1 72 ? 3.764 4.618 -1.809 1.00 98.12 72 SER A CA 1
ATOM 494 C C . SER A 1 72 ? 4.912 3.617 -1.715 1.00 98.12 72 SER A C 1
ATOM 496 O O . SER A 1 72 ? 5.733 3.653 -0.794 1.00 98.12 72 SER A O 1
ATOM 498 N N . ALA A 1 73 ? 4.970 2.719 -2.691 1.00 96.94 73 ALA A N 1
ATOM 499 C CA . ALA A 1 73 ? 6.079 1.807 -2.907 1.00 96.94 73 ALA A CA 1
ATOM 500 C C . ALA A 1 73 ? 6.564 1.953 -4.351 1.00 96.94 73 ALA A C 1
ATOM 502 O O . ALA A 1 73 ? 5.764 1.911 -5.284 1.00 96.94 73 ALA A O 1
ATOM 503 N N . VAL A 1 74 ? 7.868 2.152 -4.528 1.00 95.25 74 VAL A N 1
ATOM 504 C CA . VAL A 1 74 ? 8.494 2.367 -5.835 1.00 95.25 74 VAL A CA 1
ATOM 505 C C . VAL A 1 74 ? 9.596 1.346 -6.039 1.00 95.25 74 VAL A C 1
ATOM 507 O O . VAL A 1 74 ? 10.545 1.279 -5.262 1.00 95.25 74 VAL A O 1
ATOM 510 N N . LEU A 1 75 ? 9.501 0.574 -7.112 1.00 92.81 75 LEU A N 1
ATOM 511 C CA . LEU A 1 75 ? 10.596 -0.228 -7.621 1.00 92.81 75 LEU A CA 1
ATOM 512 C C . LEU A 1 75 ? 11.402 0.624 -8.602 1.00 92.81 75 LEU A C 1
ATOM 514 O O . LEU A 1 75 ? 10.966 0.881 -9.723 1.00 92.81 75 LEU A O 1
ATOM 518 N N . THR A 1 76 ? 12.582 1.073 -8.178 1.00 92.06 76 THR A N 1
ATOM 519 C CA . THR A 1 76 ? 13.454 1.900 -9.026 1.00 92.06 76 THR A CA 1
ATOM 520 C C . THR A 1 76 ? 13.976 1.100 -10.216 1.00 92.06 76 THR A C 1
ATOM 522 O O . THR A 1 76 ? 14.285 -0.081 -10.076 1.00 92.06 76 THR A O 1
ATOM 525 N N . ALA A 1 77 ? 14.075 1.713 -11.397 1.00 88.06 77 ALA A N 1
ATOM 526 C CA . ALA A 1 77 ? 14.594 1.046 -12.589 1.00 88.06 77 ALA A CA 1
ATOM 527 C C . ALA A 1 77 ? 16.077 0.654 -12.429 1.00 88.06 77 ALA A C 1
ATOM 529 O O . ALA A 1 77 ? 16.828 1.359 -11.748 1.00 88.06 77 ALA A O 1
ATOM 530 N N . PRO A 1 78 ? 16.541 -0.442 -13.058 1.00 84.38 78 PRO A N 1
ATOM 531 C CA . PRO A 1 78 ? 17.972 -0.639 -13.260 1.00 84.38 78 PRO A CA 1
ATOM 532 C C . PRO A 1 78 ? 18.557 0.504 -14.107 1.00 84.38 78 PRO A C 1
ATOM 534 O O . PRO A 1 78 ? 17.860 1.100 -14.923 1.00 84.38 78 PRO A O 1
ATOM 537 N N . ALA A 1 79 ? 19.853 0.779 -13.947 1.00 85.38 79 ALA A N 1
ATOM 538 C CA . ALA A 1 79 ? 20.571 1.786 -14.733 1.00 85.38 79 ALA A CA 1
ATOM 539 C C . ALA A 1 79 ? 20.855 1.288 -16.166 1.00 85.38 79 ALA A C 1
ATOM 541 O O . ALA A 1 79 ? 21.996 1.001 -16.521 1.00 85.38 79 ALA A O 1
ATOM 542 N N . GLN A 1 80 ? 19.802 1.113 -16.964 1.00 87.19 80 GLN A N 1
ATOM 543 C CA . GLN A 1 80 ? 19.839 0.638 -18.349 1.00 87.19 80 GLN A CA 1
ATOM 544 C C . GLN A 1 80 ? 18.897 1.497 -19.209 1.00 87.19 80 GLN A C 1
ATOM 546 O O . GLN A 1 80 ? 17.906 2.006 -18.678 1.00 87.19 80 GLN A O 1
ATOM 551 N N . PRO A 1 81 ? 19.184 1.675 -20.512 1.00 88.19 81 PRO A N 1
ATOM 552 C CA . PRO A 1 81 ? 18.269 2.355 -21.425 1.00 88.19 81 PRO A CA 1
ATOM 553 C C . PRO A 1 81 ? 16.877 1.713 -21.416 1.00 88.19 81 PRO A C 1
ATOM 555 O O . PRO A 1 81 ? 16.754 0.503 -21.234 1.00 88.19 81 PRO A O 1
ATOM 558 N N . ASP A 1 82 ? 15.846 2.538 -21.596 1.00 86.62 82 ASP A N 1
ATOM 559 C CA . ASP A 1 82 ? 14.438 2.124 -21.703 1.00 86.62 82 ASP A CA 1
ATOM 560 C C . ASP A 1 82 ? 13.875 1.357 -20.488 1.00 86.62 82 ASP A C 1
ATOM 562 O O . ASP A 1 82 ? 12.853 0.676 -20.578 1.00 86.62 82 ASP A O 1
ATOM 566 N N . ALA A 1 83 ? 14.512 1.492 -19.321 1.00 86.31 83 ALA A N 1
ATOM 567 C CA . ALA A 1 83 ? 14.003 0.976 -18.058 1.00 86.31 83 ALA A CA 1
ATOM 568 C C . ALA A 1 83 ? 13.319 2.087 -17.244 1.00 86.31 83 ALA A C 1
ATOM 570 O O . ALA A 1 83 ? 13.919 3.122 -16.951 1.00 86.31 83 ALA A O 1
ATOM 571 N N . TYR A 1 84 ? 12.074 1.849 -16.822 1.00 89.12 84 TYR A N 1
ATOM 572 C CA . TYR A 1 84 ? 11.261 2.820 -16.082 1.00 89.12 84 TYR A CA 1
ATOM 573 C C . TYR A 1 84 ? 10.939 2.325 -14.667 1.00 89.12 84 TYR A C 1
ATOM 575 O O . TYR A 1 84 ? 10.778 1.118 -14.462 1.00 89.12 84 TYR A O 1
ATOM 583 N N . PRO A 1 85 ? 10.879 3.226 -13.668 1.00 90.31 85 PRO A N 1
ATOM 584 C CA . PRO A 1 85 ? 10.454 2.853 -12.328 1.00 90.31 85 PRO A CA 1
ATOM 585 C C . PRO A 1 85 ? 8.975 2.458 -12.336 1.00 90.31 85 PRO A C 1
ATOM 587 O O . PRO A 1 85 ? 8.176 3.023 -13.081 1.00 90.31 85 PRO A O 1
ATOM 590 N N . LEU A 1 86 ? 8.614 1.514 -11.472 1.00 91.06 86 LEU A N 1
ATOM 591 C CA . LEU A 1 86 ? 7.226 1.114 -11.250 1.00 91.06 86 LEU A CA 1
ATOM 592 C C . LEU A 1 86 ? 6.792 1.575 -9.862 1.00 91.06 86 LEU A C 1
ATOM 594 O O . LEU A 1 86 ? 7.562 1.446 -8.910 1.00 91.06 86 LEU A O 1
ATOM 598 N N . GLY A 1 87 ? 5.587 2.124 -9.743 1.00 93.06 87 GLY A N 1
ATOM 599 C CA . GLY A 1 87 ? 5.092 2.700 -8.498 1.00 93.06 87 GLY A CA 1
ATOM 600 C C . GLY A 1 87 ? 3.647 2.321 -8.223 1.00 93.06 87 GLY A C 1
ATOM 601 O O . GLY A 1 87 ? 2.849 2.226 -9.149 1.00 93.06 87 GLY A O 1
ATOM 602 N N . TRP A 1 88 ? 3.334 2.142 -6.942 1.00 96.38 88 TRP A N 1
ATOM 603 C CA . TRP A 1 88 ? 1.991 1.855 -6.442 1.00 96.38 88 TRP A CA 1
ATOM 604 C C . TRP A 1 88 ? 1.719 2.644 -5.167 1.00 96.38 88 TRP A C 1
ATOM 606 O O . TRP A 1 88 ? 2.632 2.880 -4.364 1.00 96.38 88 TRP A O 1
ATOM 616 N N . LEU A 1 89 ? 0.454 2.990 -4.939 1.00 97.44 89 LEU A N 1
ATOM 617 C CA . LEU A 1 89 ? -0.020 3.290 -3.591 1.00 97.44 89 LEU A CA 1
ATOM 618 C C . LEU A 1 89 ? -0.197 1.984 -2.813 1.00 97.44 89 LEU A C 1
ATOM 620 O O . LEU A 1 89 ? -0.535 0.950 -3.386 1.00 97.44 89 LEU A O 1
ATOM 624 N N . PHE A 1 90 ? 0.017 2.031 -1.501 1.00 98.31 90 PHE A N 1
ATOM 625 C CA . PHE A 1 90 ? -0.285 0.914 -0.614 1.00 98.31 90 PHE A CA 1
ATOM 626 C C . PHE A 1 90 ? -1.166 1.362 0.543 1.00 98.31 90 PHE A C 1
ATOM 628 O O . PHE A 1 90 ? -1.037 2.472 1.073 1.00 98.31 90 PHE A O 1
ATOM 635 N N . LEU A 1 91 ? -2.001 0.434 0.989 1.00 98.50 91 LEU A N 1
ATOM 636 C CA . LEU A 1 91 ? -2.730 0.523 2.237 1.00 98.50 91 LEU A CA 1
ATOM 637 C C . LEU A 1 91 ? -2.387 -0.694 3.091 1.00 98.50 91 LEU A C 1
ATOM 639 O O . LEU A 1 91 ? -2.374 -1.824 2.606 1.00 98.50 91 LEU A O 1
ATOM 643 N N . ALA A 1 92 ? -2.082 -0.458 4.363 1.00 98.38 92 ALA A N 1
ATOM 644 C CA . ALA A 1 92 ? -1.685 -1.508 5.282 1.00 98.38 92 ALA A CA 1
ATOM 645 C C . ALA A 1 92 ? -2.469 -1.442 6.591 1.00 98.38 92 ALA A C 1
ATOM 647 O O . ALA A 1 92 ? -2.576 -0.376 7.208 1.00 98.38 92 ALA A O 1
ATOM 648 N N . HIS A 1 93 ? -2.951 -2.602 7.033 1.00 98.38 93 HIS A N 1
ATOM 649 C CA . HIS A 1 93 ? -3.627 -2.797 8.308 1.00 98.38 93 HIS A CA 1
ATOM 650 C C . HIS A 1 93 ? -2.907 -3.855 9.143 1.00 98.38 93 HIS A C 1
ATOM 652 O O . HIS A 1 93 ? -2.462 -4.883 8.630 1.00 98.38 93 HIS A O 1
ATOM 658 N N . ARG A 1 94 ? -2.769 -3.601 10.442 1.00 97.00 94 ARG A N 1
ATOM 659 C CA . ARG A 1 94 ? -2.145 -4.524 11.381 1.00 97.00 94 ARG A CA 1
ATOM 660 C C . ARG A 1 94 ? -3.167 -5.548 11.864 1.00 97.00 94 ARG A C 1
ATOM 662 O O . ARG A 1 94 ? -4.147 -5.203 12.512 1.00 97.00 94 ARG A O 1
ATOM 669 N N . GLU A 1 95 ? -2.878 -6.812 11.608 1.00 94.75 95 GLU A N 1
ATOM 670 C CA . GLU A 1 95 ? -3.644 -7.978 12.036 1.00 94.75 95 GLU A CA 1
ATOM 671 C C . GLU A 1 95 ? -2.813 -8.839 13.006 1.00 94.75 95 GLU A C 1
ATOM 673 O O . GLU A 1 95 ? -1.622 -8.593 13.223 1.00 94.75 95 GLU A O 1
ATOM 678 N N . ALA A 1 96 ? -3.426 -9.866 13.606 1.00 87.50 96 ALA A N 1
ATOM 679 C CA . ALA A 1 96 ? -2.782 -10.711 14.620 1.00 87.50 96 ALA A CA 1
ATOM 680 C C . ALA A 1 96 ? -1.491 -1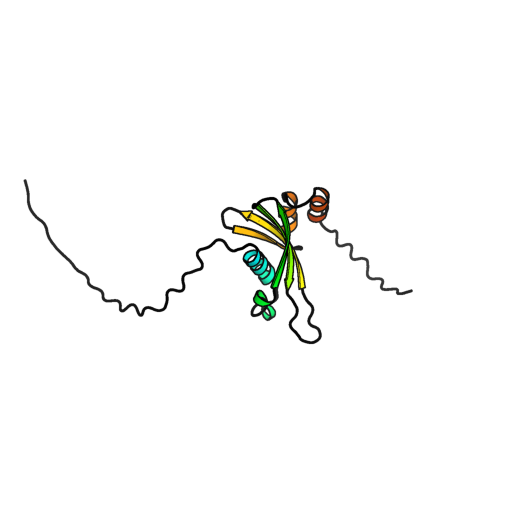1.403 14.125 1.00 87.50 96 ALA A C 1
ATOM 682 O O . ALA A 1 96 ? -0.599 -11.673 14.926 1.00 87.50 96 ALA A O 1
ATOM 683 N N . GLY A 1 97 ? -1.380 -11.656 12.813 1.00 86.25 97 GLY A N 1
ATOM 684 C CA . GLY A 1 97 ? -0.221 -12.290 12.173 1.00 86.25 97 GLY A CA 1
ATOM 685 C C . GLY A 1 97 ? 0.767 -11.330 11.500 1.00 86.25 97 GLY A C 1
ATOM 686 O O . GLY A 1 97 ? 1.801 -11.778 11.009 1.00 86.25 97 GLY A O 1
ATOM 687 N N . GLY A 1 98 ? 0.479 -10.025 11.466 1.00 94.19 98 GLY A N 1
ATOM 688 C CA . GLY A 1 98 ? 1.340 -9.030 10.831 1.00 94.19 98 GLY A CA 1
ATOM 689 C C . GLY A 1 98 ? 0.599 -7.971 10.044 1.00 94.19 98 GLY A C 1
ATOM 690 O O . GLY A 1 98 ? -0.478 -7.542 10.436 1.00 94.19 98 GLY A O 1
ATOM 691 N N . TRP A 1 99 ? 1.217 -7.486 8.975 1.00 97.31 99 TRP A N 1
ATOM 692 C CA . TRP A 1 99 ? 0.611 -6.473 8.121 1.00 97.31 99 TRP A CA 1
ATOM 693 C C . TRP A 1 99 ? -0.135 -7.146 6.980 1.00 97.31 99 TRP A C 1
ATOM 695 O O . TRP A 1 99 ? 0.484 -7.810 6.150 1.00 97.31 99 TRP A O 1
ATOM 705 N N . ARG A 1 100 ? -1.446 -6.923 6.913 1.00 97.25 100 ARG A N 1
ATOM 706 C CA . ARG A 1 100 ? -2.178 -7.057 5.660 1.00 97.25 100 ARG A CA 1
ATOM 707 C C . ARG A 1 100 ? -1.855 -5.833 4.816 1.00 97.25 100 ARG A C 1
ATOM 709 O O . ARG A 1 100 ? -2.059 -4.712 5.279 1.00 97.25 100 ARG A O 1
ATOM 716 N N . VAL A 1 101 ? -1.331 -6.050 3.617 1.00 97.94 101 VAL A N 1
ATOM 717 C CA . VAL A 1 101 ? -0.986 -4.991 2.666 1.00 97.94 101 VAL A CA 1
ATOM 718 C C . VAL A 1 101 ? -1.732 -5.254 1.373 1.00 97.94 101 VAL A C 1
ATOM 720 O O . VAL A 1 101 ? -1.680 -6.365 0.860 1.00 97.94 101 VAL A O 1
ATOM 723 N N . GLU A 1 102 ? -2.380 -4.222 0.853 1.00 97.75 102 GLU A N 1
ATOM 724 C CA . GLU A 1 102 ? -2.987 -4.221 -0.475 1.00 97.75 102 GLU A CA 1
ATOM 725 C C . GLU A 1 102 ? -2.360 -3.066 -1.262 1.00 97.75 102 GLU A C 1
ATOM 727 O O . GLU A 1 102 ? -2.190 -1.960 -0.727 1.00 97.75 102 GLU A O 1
ATOM 732 N N . LEU A 1 103 ? -1.992 -3.320 -2.514 1.00 97.19 103 LEU A N 1
ATOM 733 C CA . LEU A 1 103 ? -1.520 -2.300 -3.441 1.00 97.19 103 LEU A CA 1
ATOM 734 C C . LEU A 1 103 ? -2.675 -1.779 -4.285 1.00 97.19 103 LEU A C 1
ATOM 736 O O . LEU A 1 103 ? -3.668 -2.463 -4.513 1.00 97.19 103 LEU A O 1
ATOM 740 N N . GLU A 1 104 ? -2.548 -0.552 -4.767 1.00 93.88 104 GLU A N 1
ATOM 741 C CA . GLU A 1 104 ? -3.478 -0.019 -5.754 1.00 93.88 104 GLU A CA 1
ATOM 742 C C . GLU A 1 104 ? -3.623 -0.988 -6.940 1.00 93.88 104 GLU A C 1
ATOM 744 O O . GLU A 1 104 ? -2.632 -1.447 -7.509 1.00 93.88 104 GLU A O 1
ATOM 749 N N . GLY A 1 105 ? -4.869 -1.298 -7.305 1.00 90.12 105 GLY A N 1
ATOM 750 C CA . GLY A 1 105 ? -5.190 -2.272 -8.349 1.00 90.12 105 GLY A CA 1
ATOM 751 C C . GLY A 1 105 ? -5.371 -3.707 -7.842 1.00 90.12 105 GLY A C 1
ATOM 752 O O . GLY A 1 105 ? -5.913 -4.533 -8.580 1.00 90.12 105 GLY A O 1
ATOM 753 N N . ASP A 1 106 ? -5.007 -4.009 -6.589 1.00 92.75 106 ASP A N 1
ATOM 754 C CA . ASP A 1 106 ? -5.368 -5.279 -5.961 1.00 92.75 106 ASP A CA 1
ATOM 755 C C . ASP A 1 106 ? -6.875 -5.387 -5.748 1.00 92.75 106 ASP A C 1
ATOM 757 O O . ASP A 1 106 ? -7.560 -4.423 -5.402 1.00 92.75 106 ASP A O 1
ATOM 761 N N . ARG A 1 107 ? -7.395 -6.614 -5.880 1.00 90.44 107 ARG A N 1
ATOM 762 C CA . ARG A 1 107 ? -8.817 -6.892 -5.632 1.00 90.44 107 ARG A CA 1
ATOM 763 C C . ARG A 1 107 ? -9.241 -6.519 -4.212 1.00 90.44 107 ARG A C 1
ATOM 765 O O . ARG A 1 107 ? -10.364 -6.067 -4.031 1.00 90.44 107 ARG A O 1
ATOM 772 N N . GLY A 1 108 ? -8.360 -6.702 -3.228 1.00 94.06 108 GLY A N 1
ATOM 773 C CA . GLY A 1 108 ? -8.643 -6.399 -1.828 1.00 94.06 108 GLY A CA 1
ATOM 774 C C . GLY A 1 108 ? -8.408 -4.939 -1.439 1.00 94.06 108 GLY A C 1
ATOM 775 O O . GLY A 1 108 ? -8.708 -4.573 -0.302 1.00 94.06 108 GLY A O 1
ATOM 776 N N . PHE A 1 109 ? -7.904 -4.089 -2.343 1.00 95.38 109 PHE A N 1
ATOM 777 C CA . PHE A 1 109 ? -7.566 -2.703 -2.018 1.00 95.38 109 PHE A CA 1
ATOM 778 C C . PHE A 1 109 ? -8.797 -1.874 -1.650 1.00 95.38 109 PHE A C 1
ATOM 780 O O . PHE A 1 109 ? -8.806 -1.220 -0.608 1.00 95.38 109 PHE A O 1
ATOM 787 N N . ALA A 1 110 ? -9.850 -1.936 -2.471 1.00 95.06 110 ALA A N 1
ATOM 788 C CA . ALA A 1 110 ? -11.105 -1.227 -2.221 1.00 95.06 110 ALA A CA 1
ATOM 789 C C . ALA A 1 110 ? -11.752 -1.684 -0.901 1.00 95.06 110 ALA A C 1
ATOM 791 O O . ALA A 1 110 ? -12.143 -0.857 -0.075 1.00 95.06 110 ALA A O 1
ATOM 792 N N . ASP A 1 111 ? -11.781 -2.998 -0.660 1.00 95.31 111 ASP A N 1
ATOM 793 C CA . ASP A 1 111 ? -12.315 -3.577 0.575 1.00 95.31 111 ASP A CA 1
ATOM 794 C C . ASP A 1 111 ? -11.551 -3.077 1.807 1.00 95.31 111 ASP A C 1
ATOM 796 O O . ASP A 1 111 ? -12.151 -2.667 2.804 1.00 95.31 111 ASP A O 1
ATOM 800 N N . LEU A 1 112 ? -10.215 -3.066 1.737 1.00 97.06 112 LEU A N 1
ATOM 801 C CA . LEU A 1 112 ? -9.377 -2.575 2.825 1.00 97.06 112 LEU A CA 1
ATOM 802 C C . LEU A 1 112 ? -9.545 -1.059 3.027 1.00 97.06 112 LEU A C 1
ATOM 804 O O . LEU A 1 112 ? -9.582 -0.591 4.168 1.00 97.06 112 LEU A O 1
ATOM 808 N N . ALA A 1 113 ? -9.690 -0.296 1.939 1.00 97.06 113 ALA A N 1
ATOM 809 C CA . ALA A 1 113 ? -9.876 1.152 1.969 1.00 97.06 113 ALA A CA 1
ATOM 810 C C . ALA A 1 113 ? -11.178 1.562 2.665 1.00 97.06 113 ALA A C 1
ATOM 812 O O . ALA A 1 113 ? -11.169 2.520 3.440 1.00 97.06 113 ALA A O 1
ATOM 813 N N . GLY A 1 114 ? -12.275 0.819 2.483 1.00 95.81 114 GLY A N 1
ATOM 814 C CA . GLY A 1 114 ? -13.569 1.144 3.096 1.00 95.81 114 GLY A CA 1
ATOM 815 C C . GLY A 1 114 ? -13.522 1.285 4.627 1.00 95.81 114 GLY A C 1
ATOM 816 O O . GLY A 1 114 ? -14.189 2.153 5.200 1.00 95.81 114 GLY A O 1
ATOM 817 N N . GLY A 1 115 ? -12.679 0.486 5.291 1.00 94.56 115 GLY A N 1
ATOM 818 C CA . GLY A 1 115 ? -12.489 0.497 6.747 1.00 94.56 115 GLY A CA 1
ATOM 819 C C . GLY A 1 115 ? -11.292 1.311 7.252 1.00 94.56 115 GLY A C 1
ATOM 820 O O . GLY A 1 115 ? -11.046 1.346 8.459 1.00 94.56 115 GLY A O 1
ATOM 821 N N . ALA A 1 116 ? -10.524 1.950 6.369 1.00 97.19 116 ALA A N 1
ATOM 822 C CA . ALA A 1 116 ? -9.219 2.491 6.724 1.00 97.19 116 ALA A CA 1
ATOM 823 C C . ALA A 1 116 ? -9.291 3.811 7.497 1.00 97.19 116 ALA A C 1
ATOM 825 O O . ALA A 1 116 ? -9.571 4.869 6.935 1.00 97.19 116 ALA A O 1
ATOM 826 N N . ALA A 1 117 ? -8.920 3.780 8.778 1.00 97.25 117 ALA A N 1
ATOM 827 C CA . ALA A 1 117 ? -8.884 4.976 9.627 1.00 97.25 117 ALA A CA 1
ATOM 828 C C . ALA A 1 117 ? -7.804 6.000 9.220 1.00 97.25 117 ALA A C 1
ATOM 830 O O . ALA A 1 117 ? -7.837 7.147 9.656 1.00 97.25 117 ALA A O 1
ATOM 831 N N . VAL A 1 118 ? -6.827 5.589 8.403 1.00 98.12 118 VAL A N 1
ATOM 832 C CA . VAL A 1 118 ? -5.769 6.467 7.868 1.00 98.12 1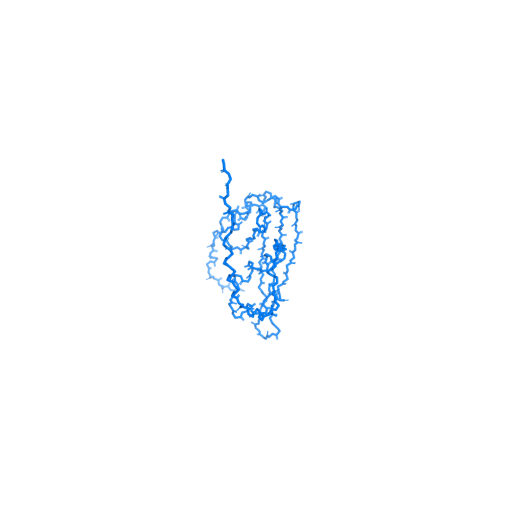18 VAL A CA 1
ATOM 833 C C . VAL A 1 118 ? -6.225 7.289 6.654 1.00 98.12 118 VAL A C 1
ATOM 835 O O . VAL A 1 118 ? -5.489 8.164 6.194 1.00 98.12 118 VAL A O 1
ATOM 838 N N . LEU A 1 119 ? -7.421 7.010 6.134 1.00 97.75 119 LEU A N 1
ATOM 839 C CA . LEU A 1 119 ? -8.017 7.704 5.002 1.00 97.75 119 LEU A CA 1
ATOM 840 C C . LEU A 1 119 ? -9.152 8.617 5.467 1.00 97.75 119 LEU A C 1
ATOM 842 O O . LEU A 1 119 ? -9.954 8.267 6.336 1.00 97.75 119 LEU A O 1
ATOM 846 N N . SER A 1 120 ? -9.251 9.786 4.846 1.00 97.00 120 SER A N 1
ATOM 847 C CA . SER A 1 120 ? -10.417 10.654 5.001 1.00 97.00 120 SER A CA 1
ATOM 848 C C . SER A 1 120 ? -11.677 10.006 4.400 1.00 97.00 120 SER A C 1
ATOM 850 O O . SER A 1 120 ? -11.577 9.101 3.569 1.00 97.00 120 SER A O 1
ATOM 852 N N . PRO A 1 121 ? -12.892 10.444 4.782 1.00 96.12 121 PRO A N 1
ATOM 853 C CA . PRO A 1 121 ? -14.125 9.958 4.158 1.00 96.12 121 PRO A CA 1
ATOM 854 C C . PRO A 1 121 ? -14.129 10.082 2.626 1.00 96.12 121 PRO A C 1
ATOM 856 O O . PRO A 1 121 ? -14.494 9.123 1.956 1.00 96.12 121 PRO A O 1
ATOM 859 N N . ALA A 1 122 ? -13.651 11.209 2.088 1.00 95.44 122 ALA A N 1
ATOM 860 C CA . ALA A 1 122 ? -13.590 11.447 0.646 1.00 95.44 122 ALA A CA 1
ATOM 861 C C . ALA A 1 122 ? -12.597 10.512 -0.066 1.00 95.44 122 ALA A C 1
ATOM 863 O O . ALA A 1 122 ? -12.903 9.971 -1.120 1.00 95.44 122 ALA A O 1
ATOM 864 N N . GLU A 1 123 ? -11.420 10.262 0.519 1.00 95.56 123 GLU A N 1
ATOM 865 C CA . GLU A 1 123 ? -10.468 9.291 -0.043 1.00 95.56 123 GLU A CA 1
ATOM 866 C C . GLU A 1 123 ? -11.046 7.874 -0.045 1.00 95.56 123 GLU A C 1
ATOM 868 O O . GLU A 1 123 ? -10.888 7.150 -1.023 1.00 95.56 123 GLU A O 1
ATOM 873 N N . ARG A 1 124 ? -11.745 7.478 1.028 1.00 96.31 124 ARG A N 1
ATOM 874 C CA . ARG A 1 124 ? -12.405 6.167 1.080 1.00 96.31 124 ARG A CA 1
ATOM 875 C C . ARG A 1 124 ? -13.444 6.023 -0.020 1.00 96.31 124 ARG A C 1
ATOM 877 O O . ARG A 1 124 ? -13.463 4.986 -0.662 1.00 96.31 124 ARG A O 1
ATOM 884 N N . GLU A 1 125 ? -14.255 7.049 -0.256 1.00 94.19 125 GLU A N 1
ATOM 885 C CA . GLU A 1 125 ? -15.226 7.067 -1.352 1.00 94.19 125 GLU A CA 1
ATOM 886 C C . GLU A 1 125 ? -14.551 6.910 -2.721 1.00 94.19 125 GLU A C 1
ATOM 888 O O . GLU A 1 125 ? -14.980 6.086 -3.527 1.00 94.19 125 GLU A O 1
ATOM 893 N N . VAL A 1 126 ? -13.451 7.629 -2.968 1.00 92.81 126 VAL A N 1
ATOM 894 C CA . VAL A 1 126 ? -12.689 7.510 -4.221 1.00 92.81 126 VAL A CA 1
ATOM 895 C C . VAL A 1 126 ? -12.135 6.096 -4.410 1.00 92.81 126 VAL A C 1
ATOM 897 O O . VAL A 1 126 ? -12.273 5.532 -5.490 1.00 92.81 126 VAL A O 1
ATOM 900 N N . PHE A 1 127 ? -11.532 5.504 -3.377 1.00 93.00 127 PHE A N 1
ATOM 901 C CA . PHE A 1 127 ? -10.886 4.193 -3.493 1.00 93.00 127 PHE A CA 1
ATOM 902 C C . PHE A 1 127 ? -11.854 3.003 -3.476 1.00 93.00 127 PHE A C 1
ATOM 904 O O . PHE A 1 127 ? -11.482 1.924 -3.933 1.00 93.00 127 PHE A O 1
ATOM 911 N N . THR A 1 128 ? -13.071 3.162 -2.949 1.00 93.12 128 THR A N 1
ATOM 912 C CA . THR A 1 128 ? -14.104 2.110 -2.977 1.00 93.12 128 THR A CA 1
ATOM 913 C C . THR A 1 128 ? -15.006 2.198 -4.199 1.00 93.12 128 THR A C 1
ATOM 915 O O . THR A 1 128 ? -15.694 1.228 -4.525 1.00 93.12 128 THR A O 1
ATOM 918 N N . THR A 1 129 ? -15.010 3.337 -4.891 1.00 89.06 129 THR A N 1
ATOM 919 C CA . THR A 1 129 ? -15.762 3.486 -6.131 1.00 89.06 129 THR A CA 1
ATOM 920 C C . THR A 1 129 ? -15.055 2.706 -7.236 1.00 89.06 129 THR A C 1
ATOM 922 O O . THR A 1 129 ? -13.894 2.992 -7.535 1.00 89.06 129 THR A O 1
ATOM 925 N N . PRO A 1 130 ? -15.721 1.733 -7.884 1.00 74.81 130 PRO A N 1
ATOM 926 C CA . PRO A 1 130 ? -15.133 1.052 -9.023 1.00 74.81 130 PRO A CA 1
ATOM 927 C C . PRO A 1 130 ? -14.860 2.087 -10.112 1.00 74.81 130 PRO A C 1
ATOM 929 O O . PRO A 1 130 ? -15.778 2.753 -10.599 1.00 74.81 130 PRO A O 1
ATOM 932 N N . SER A 1 131 ? -13.597 2.219 -10.506 1.00 66.81 131 SER A N 1
ATOM 933 C CA . SER A 1 131 ? -13.232 2.999 -11.676 1.00 66.81 131 SER A CA 1
ATOM 934 C C . SER A 1 131 ? -13.893 2.344 -12.885 1.00 66.81 131 SER A C 1
ATOM 936 O O . SER A 1 131 ? -13.485 1.286 -13.366 1.00 66.81 131 SER A O 1
ATOM 938 N N . ARG A 1 132 ? -14.963 2.966 -13.391 1.00 58.44 132 ARG A N 1
ATOM 939 C CA . ARG A 1 132 ? -15.398 2.709 -14.758 1.00 58.44 132 ARG A CA 1
ATOM 940 C C . ARG A 1 132 ? -14.225 3.175 -15.605 1.00 58.44 132 ARG A C 1
ATOM 942 O O . ARG A 1 132 ? -14.017 4.374 -15.755 1.00 58.44 132 ARG A O 1
ATOM 949 N N . VAL A 1 133 ? -13.423 2.235 -16.097 1.00 54.25 133 VAL A N 1
ATOM 950 C CA . VAL A 1 133 ? -12.478 2.511 -17.175 1.00 54.25 133 VAL A CA 1
ATOM 951 C C . VAL A 1 133 ? -13.343 2.858 -18.382 1.00 54.25 133 VAL A C 1
ATOM 953 O O . VAL A 1 133 ? -13.671 2.018 -19.215 1.00 54.25 133 VAL A O 1
ATOM 956 N N . GLU A 1 134 ? -13.800 4.104 -18.440 1.00 48.38 134 GLU A N 1
ATOM 957 C CA . GLU A 1 134 ? -14.100 4.738 -19.701 1.00 48.38 134 GLU A CA 1
ATOM 958 C C . GLU A 1 134 ? -12.743 4.826 -20.374 1.00 48.38 134 GLU A C 1
ATOM 960 O O . GLU A 1 134 ? -11.927 5.696 -20.079 1.00 48.38 134 GLU A O 1
ATOM 965 N N . TYR A 1 135 ? -12.461 3.839 -21.224 1.00 48.16 135 TYR A N 1
ATOM 966 C CA . TYR A 1 135 ? -11.535 4.045 -22.316 1.00 48.16 135 TYR A CA 1
ATOM 967 C C . TYR A 1 135 ? -11.972 5.360 -22.952 1.00 48.16 135 TYR A C 1
ATOM 969 O O . TYR A 1 135 ? -13.000 5.394 -23.630 1.00 48.16 135 TYR A O 1
ATOM 977 N N . ALA A 1 136 ? -11.258 6.447 -22.655 1.00 51.72 136 ALA A N 1
ATOM 978 C CA . ALA A 1 136 ? -11.366 7.684 -23.398 1.00 51.72 136 ALA A CA 1
ATOM 979 C C . ALA A 1 136 ? -11.086 7.265 -24.839 1.00 51.72 136 ALA A C 1
ATOM 981 O O . ALA A 1 136 ? -9.951 6.917 -25.169 1.00 51.72 136 ALA A O 1
ATOM 982 N N . GLY A 1 137 ? -12.167 7.099 -25.609 1.00 48.69 137 GLY A N 1
ATOM 983 C CA . GLY A 1 137 ? -12.156 6.449 -26.909 1.00 48.69 137 GLY A CA 1
ATOM 984 C C . GLY A 1 137 ? -11.050 7.079 -27.722 1.00 48.69 137 GLY A C 1
ATOM 985 O O . GLY A 1 137 ? -11.096 8.283 -27.953 1.00 48.69 137 GLY A O 1
ATOM 986 N N . GLY A 1 138 ? -10.031 6.276 -28.034 1.00 53.06 138 GLY A N 1
ATOM 987 C CA . GLY A 1 138 ? -8.796 6.738 -28.640 1.00 53.06 138 GLY A CA 1
ATOM 988 C C . GLY A 1 138 ? -9.083 7.568 -29.881 1.00 53.06 138 GLY A C 1
ATOM 989 O O . GLY A 1 138 ? -9.309 7.027 -30.956 1.00 53.06 138 GLY A O 1
ATOM 990 N N . ASP A 1 139 ? -9.059 8.881 -29.713 1.00 68.31 139 ASP A N 1
ATOM 991 C CA . ASP A 1 139 ? -9.007 9.854 -30.786 1.00 68.31 139 ASP A CA 1
ATOM 992 C C . ASP A 1 139 ? -7.826 10.768 -30.478 1.00 68.31 139 ASP A C 1
ATOM 994 O O . ASP A 1 139 ? -7.946 11.818 -29.851 1.00 68.31 139 ASP A O 1
ATOM 998 N N . PHE A 1 140 ? -6.638 10.322 -30.887 1.00 55.03 140 PHE A N 1
ATOM 999 C CA . PHE A 1 140 ? -5.449 11.164 -30.958 1.00 55.03 140 PHE A CA 1
ATOM 1000 C C . PHE A 1 140 ? -5.531 12.079 -32.189 1.00 55.03 140 PHE A C 1
ATOM 1002 O O . PHE A 1 140 ? -4.639 12.084 -33.036 1.00 55.03 140 PHE A O 1
ATOM 1009 N N . ARG A 1 141 ? -6.597 12.875 -32.305 1.00 54.81 141 ARG A N 1
ATOM 1010 C CA . ARG A 1 141 ? -6.607 14.040 -33.189 1.00 54.81 141 ARG A CA 1
ATOM 1011 C C . ARG A 1 141 ? -5.971 15.203 -32.453 1.00 54.81 141 ARG A C 1
ATOM 1013 O O . ARG A 1 141 ? -6.629 16.038 -31.845 1.00 54.81 141 ARG A O 1
ATOM 1020 N N . THR A 1 142 ? -4.647 15.216 -32.514 1.00 63.34 142 THR A N 1
ATOM 1021 C CA . THR A 1 142 ? -3.842 16.421 -32.342 1.00 63.34 142 THR A CA 1
ATOM 1022 C C . THR A 1 142 ? -4.350 17.480 -33.322 1.00 63.34 142 THR A C 1
ATOM 1024 O O . THR A 1 142 ? -4.223 17.302 -34.537 1.00 63.34 142 THR A O 1
ATOM 1027 N N . GLY A 1 143 ? -4.982 18.525 -32.790 1.00 55.81 143 GLY A N 1
ATOM 1028 C CA . GLY A 1 143 ? -5.136 19.803 -33.484 1.00 55.81 143 GLY A CA 1
ATOM 1029 C C . GLY A 1 143 ? -3.845 20.604 -33.439 1.00 55.81 143 GLY A C 1
ATOM 1030 O O . GLY A 1 143 ? -3.048 20.368 -32.502 1.00 55.81 143 GLY A O 1
#

Radius of gyration: 26.04 Å; chains: 1; bounding box: 43×77×82 Å

Secondary structure (DSSP, 8-state):
---------------------------SPPPHHHHHHHHHHHHS-HHHHHHHHHHEEEEEEEEETTTEEEEEEEEPPPSSTT---EEEEEEEEEETTEEEEEETT-TTHHHHHHT-TTS-HHHHHHHHS--------------